Protein AF-A0A183F9M0-F1 (afdb_monomer_lite)

Radius of gyration: 27.53 Å; chains: 1; bounding box: 38×34×80 Å

Secondary structure (DSSP, 8-state):
------TTSTHHHHHHHHHH-S-EEEEEEEEE-TTSSS-EEEEEEEETTTEEEEEEEESSHHHHHHHHHHHHHHHHTT--TT---TTHHHHHSS-HHHH-SPP--HHHHT--SS-----S-----

Foldseek 3Di:
DDDDDDPDQPPLVVVLCVVVVFDKDKDWPDWDPPVDPAIKTKIFIDTVNPDGQFIAIDSDPSRRRSVRSVRSVCVVVVNDPPDDDPCVCVVVVPPVVVVVDDDDDPVVVPDPPDPDPPDDDDDDD

Organism: Heligmosomoides polygyrus (NCBI:txid6339)

pLDDT: mean 77.75, std 19.78, range [29.03, 98.12]

Structure (mmCIF, N/CA/C/O backbone):
data_AF-A0A183F9M0-F1
#
_entry.id   AF-A0A183F9M0-F1
#
loop_
_atom_site.group_PDB
_atom_site.id
_atom_site.type_symbol
_atom_site.label_atom_id
_atom_site.label_alt_id
_atom_site.label_comp_id
_atom_site.label_asym_id
_atom_site.label_entity_id
_atom_site.label_seq_id
_atom_site.pdbx_PDB_ins_code
_atom_site.Cartn_x
_atom_site.Cartn_y
_atom_site.Cartn_z
_atom_site.occupancy
_atom_site.B_iso_or_equiv
_atom_site.auth_seq_id
_atom_site.auth_comp_id
_atom_site.auth_asym_id
_atom_site.auth_atom_id
_atom_site.pdbx_PDB_model_num
ATOM 1 N N . MET A 1 1 ? 19.772 -12.315 -16.368 1.00 30.98 1 MET A N 1
ATOM 2 C CA . MET A 1 1 ? 20.325 -12.233 -15.004 1.00 30.98 1 MET A CA 1
ATOM 3 C C . MET A 1 1 ? 19.198 -12.632 -14.076 1.00 30.98 1 MET A C 1
ATOM 5 O O . MET A 1 1 ? 18.247 -11.879 -13.931 1.00 30.98 1 MET A O 1
ATOM 9 N N . VAL A 1 2 ? 19.213 -13.889 -13.639 1.00 29.03 2 VAL A N 1
ATOM 10 C CA . VAL A 1 2 ? 18.204 -14.444 -12.734 1.00 29.03 2 VAL A CA 1
ATOM 11 C C . VAL A 1 2 ? 18.587 -13.95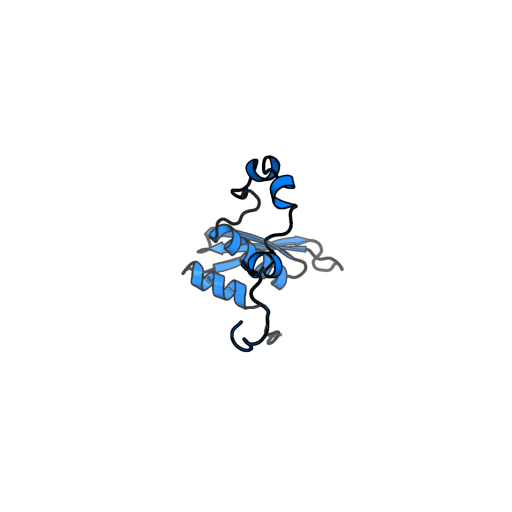2 -11.345 1.00 29.03 2 VAL A C 1
ATOM 13 O O . VAL A 1 2 ? 19.679 -14.269 -10.880 1.00 29.03 2 VAL A O 1
ATOM 16 N N . VAL A 1 3 ? 17.756 -13.108 -10.738 1.00 35.62 3 VAL A N 1
ATOM 17 C CA . VAL A 1 3 ? 17.932 -12.722 -9.337 1.00 35.62 3 VAL A CA 1
ATOM 18 C C . VAL A 1 3 ? 17.227 -13.794 -8.520 1.00 35.62 3 VAL A C 1
ATOM 20 O O . VAL A 1 3 ? 16.009 -13.772 -8.373 1.00 35.62 3 VAL A O 1
ATOM 23 N N . SER A 1 4 ? 18.003 -14.779 -8.080 1.00 35.81 4 SER A N 1
ATOM 24 C CA . SER A 1 4 ? 17.589 -15.722 -7.048 1.00 35.81 4 SER A CA 1
ATOM 25 C C . SER A 1 4 ? 18.244 -15.319 -5.730 1.00 35.81 4 SER A C 1
ATOM 27 O O . SER A 1 4 ? 19.449 -15.073 -5.689 1.00 35.81 4 SER A O 1
ATOM 29 N N . ASP A 1 5 ? 17.412 -15.328 -4.692 1.00 46.78 5 ASP A N 1
ATOM 30 C CA . ASP A 1 5 ? 17.710 -15.382 -3.259 1.00 46.78 5 ASP A CA 1
ATOM 31 C C . ASP A 1 5 ? 18.019 -14.080 -2.503 1.00 46.78 5 ASP A C 1
ATOM 33 O O . ASP A 1 5 ? 19.145 -13.801 -2.100 1.00 46.78 5 ASP A O 1
ATOM 37 N N . SER A 1 6 ? 16.923 -13.397 -2.143 1.00 37.31 6 SER A N 1
ATOM 38 C CA . SER A 1 6 ? 16.751 -12.737 -0.838 1.00 37.31 6 SER A CA 1
ATOM 39 C C . SER A 1 6 ? 15.459 -13.255 -0.191 1.00 37.31 6 SER A C 1
ATOM 41 O O . SER A 1 6 ? 14.365 -12.726 -0.384 1.00 37.31 6 SER A O 1
ATOM 43 N N . LEU A 1 7 ? 15.574 -14.356 0.545 1.00 39.09 7 LEU A N 1
ATOM 44 C CA . LEU A 1 7 ? 14.502 -14.995 1.309 1.00 39.09 7 LEU A CA 1
ATOM 45 C C . LEU A 1 7 ? 14.046 -14.105 2.488 1.00 39.09 7 LEU A C 1
ATOM 47 O O . LEU A 1 7 ? 14.523 -14.308 3.597 1.00 39.09 7 LEU A O 1
ATOM 51 N N . HIS A 1 8 ? 13.135 -13.141 2.278 1.00 39.44 8 HIS A N 1
ATOM 52 C CA . HIS A 1 8 ? 12.168 -12.711 3.318 1.00 39.44 8 HIS A CA 1
ATOM 53 C C . HIS A 1 8 ? 10.950 -11.872 2.832 1.00 39.44 8 HIS A C 1
ATOM 55 O O . HIS A 1 8 ? 10.110 -11.519 3.658 1.00 39.44 8 HIS A O 1
ATOM 61 N N . GLU A 1 9 ? 10.754 -11.574 1.542 1.00 46.59 9 GLU A N 1
ATOM 62 C CA . GLU A 1 9 ? 9.638 -10.692 1.105 1.00 46.59 9 GLU A CA 1
ATOM 63 C C . GLU A 1 9 ? 8.534 -11.358 0.256 1.00 46.59 9 GLU A C 1
ATOM 65 O O . GLU A 1 9 ? 7.528 -10.740 -0.071 1.00 46.59 9 GLU A O 1
ATOM 70 N N . SER A 1 10 ? 8.603 -12.666 -0.007 1.00 50.66 10 SER A N 1
ATOM 71 C CA . SER A 1 10 ? 7.644 -13.366 -0.887 1.00 50.66 10 SER A CA 1
ATOM 72 C C . SER A 1 10 ? 6.272 -13.699 -0.272 1.00 50.66 10 SER A C 1
ATOM 74 O O . SER A 1 10 ? 5.344 -14.083 -0.987 1.00 50.66 10 SER A O 1
ATOM 76 N N . GLY A 1 11 ? 6.094 -13.543 1.043 1.00 61.50 11 GLY A N 1
ATOM 77 C CA . GLY A 1 11 ? 4.919 -14.086 1.735 1.00 61.50 11 GLY A CA 1
ATOM 78 C C . GLY A 1 11 ? 3.597 -13.371 1.433 1.00 61.50 11 GLY A C 1
ATOM 79 O O . GLY A 1 11 ? 2.537 -13.992 1.483 1.00 61.50 11 GLY A O 1
ATOM 80 N N . VAL A 1 12 ? 3.622 -12.068 1.138 1.00 66.31 12 VAL A N 1
ATOM 81 C CA . VAL A 1 12 ? 2.386 -11.276 0.975 1.00 66.31 12 VAL A CA 1
ATOM 82 C C . VAL A 1 12 ? 1.691 -11.616 -0.339 1.00 66.31 12 VAL A C 1
ATOM 84 O O . VAL A 1 12 ? 0.478 -11.817 -0.359 1.00 66.31 12 VAL A O 1
ATOM 87 N N . ARG A 1 13 ? 2.461 -11.743 -1.423 1.00 66.12 13 ARG A N 1
ATOM 88 C CA . ARG A 1 13 ? 1.954 -12.078 -2.761 1.00 66.12 13 ARG A CA 1
ATOM 89 C C . ARG A 1 13 ? 1.409 -13.502 -2.815 1.00 66.12 13 ARG A C 1
ATOM 91 O O . ARG A 1 13 ? 0.331 -13.725 -3.359 1.00 66.12 13 ARG A O 1
ATOM 98 N N . GLU A 1 14 ? 2.110 -14.445 -2.192 1.00 71.62 14 GLU A N 1
ATOM 99 C CA . GLU A 1 14 ? 1.654 -15.833 -2.086 1.00 71.62 14 GLU A CA 1
ATOM 100 C C . GLU A 1 14 ? 0.350 -15.938 -1.282 1.00 71.62 14 GLU A C 1
ATOM 102 O O . GLU A 1 14 ? -0.612 -16.568 -1.723 1.00 71.62 14 GLU A O 1
ATOM 107 N N . ARG A 1 15 ? 0.259 -15.231 -0.147 1.00 69.50 15 ARG A N 1
ATOM 108 C CA . ARG A 1 15 ? -0.985 -15.136 0.631 1.00 69.50 15 ARG A CA 1
ATOM 109 C C . ARG A 1 15 ? -2.111 -14.482 -0.164 1.00 69.50 15 ARG A C 1
ATOM 111 O O . ARG A 1 15 ? -3.250 -14.922 -0.038 1.00 69.50 15 ARG A O 1
ATOM 118 N N . LEU A 1 16 ? -1.817 -13.479 -0.991 1.00 71.19 16 LEU A N 1
ATOM 119 C CA . LEU A 1 16 ? -2.812 -12.842 -1.856 1.00 71.19 16 LEU A CA 1
ATOM 120 C C . LEU A 1 16 ? -3.474 -13.871 -2.779 1.00 71.19 16 LEU A C 1
ATOM 122 O O . LEU A 1 16 ? -4.698 -13.987 -2.783 1.00 71.19 16 LEU A O 1
ATOM 126 N N . ASN A 1 17 ? -2.665 -14.670 -3.479 1.00 72.19 17 ASN A N 1
ATOM 127 C CA . ASN A 1 17 ? -3.152 -15.711 -4.386 1.00 72.19 17 ASN A CA 1
ATOM 128 C C . ASN A 1 17 ? -4.035 -16.733 -3.664 1.00 72.19 17 ASN A C 1
ATOM 130 O O . ASN A 1 17 ? -5.117 -17.070 -4.143 1.00 72.19 17 ASN A O 1
ATOM 134 N N . LEU A 1 18 ? -3.609 -17.178 -2.478 1.00 75.88 18 LEU A N 1
ATOM 135 C CA . LEU A 1 18 ? -4.391 -18.103 -1.655 1.00 75.88 18 LEU A CA 1
ATOM 136 C C . LEU A 1 18 ? -5.724 -17.502 -1.199 1.00 75.88 18 LEU A C 1
ATOM 138 O O . LEU A 1 18 ? -6.704 -18.229 -1.061 1.00 75.88 18 LEU A O 1
ATOM 142 N N . THR A 1 19 ? -5.775 -16.190 -0.965 1.00 76.75 19 THR A N 1
ATOM 143 C CA . THR A 1 19 ? -6.980 -15.547 -0.429 1.00 76.75 19 THR A CA 1
ATOM 144 C C . THR A 1 19 ? -8.023 -15.264 -1.511 1.00 76.75 19 THR A C 1
ATOM 146 O O . THR A 1 19 ? -9.215 -15.411 -1.257 1.00 76.75 19 THR A O 1
ATOM 149 N N . PHE A 1 20 ? -7.602 -14.878 -2.720 1.00 74.31 20 PHE A N 1
ATOM 150 C CA . PHE A 1 20 ? -8.538 -14.568 -3.806 1.00 74.31 20 PHE A CA 1
ATOM 151 C C . PHE A 1 20 ? -8.971 -15.790 -4.636 1.00 74.31 20 PHE A C 1
ATOM 153 O O . PHE A 1 20 ? -9.971 -15.685 -5.345 1.00 74.31 20 PHE A O 1
ATOM 160 N N . LEU A 1 21 ? -8.268 -16.933 -4.541 1.00 78.75 21 LEU A N 1
ATOM 161 C CA . LEU A 1 21 ? -8.513 -18.151 -5.343 1.00 78.75 21 LEU A CA 1
ATOM 162 C C . LEU A 1 21 ? -8.548 -17.894 -6.867 1.00 78.75 21 LEU A C 1
ATOM 164 O O . LEU A 1 21 ? -9.180 -18.634 -7.618 1.00 78.75 21 LEU A O 1
ATOM 168 N N . SER A 1 22 ? -7.879 -16.838 -7.323 1.00 79.38 22 SER A N 1
ATOM 169 C CA . SER A 1 22 ? -7.909 -16.337 -8.699 1.00 79.38 22 SER A CA 1
ATOM 170 C C . SER A 1 22 ? -6.505 -15.967 -9.171 1.00 79.38 22 SER A C 1
ATOM 172 O O . SER A 1 22 ? -5.584 -15.838 -8.361 1.00 79.38 22 SER A O 1
ATOM 174 N N . GLU A 1 23 ? -6.333 -15.753 -10.477 1.00 85.06 23 GLU A N 1
ATOM 175 C CA . GLU A 1 23 ? -5.063 -15.261 -11.013 1.00 85.06 23 GLU A CA 1
ATOM 176 C C . GLU A 1 23 ? -4.882 -13.789 -10.618 1.00 85.06 23 GLU A C 1
ATOM 178 O O . GLU A 1 23 ? -5.758 -12.947 -10.846 1.00 85.06 23 GLU A O 1
ATOM 183 N N . ILE A 1 24 ? -3.742 -13.486 -9.999 1.00 90.06 24 ILE A N 1
ATOM 184 C CA . ILE A 1 24 ? -3.370 -12.134 -9.598 1.00 90.06 24 ILE A CA 1
ATOM 185 C C . ILE A 1 24 ? -2.155 -11.705 -10.405 1.00 90.06 24 ILE A C 1
ATOM 187 O O . ILE A 1 24 ? -1.108 -12.353 -10.377 1.00 90.06 24 ILE A O 1
ATOM 191 N N . GLU A 1 25 ? -2.284 -10.567 -11.078 1.00 91.88 25 GLU A N 1
ATOM 192 C CA . GLU A 1 25 ? -1.253 -10.029 -11.953 1.00 91.88 25 GLU A CA 1
ATOM 193 C C . GLU A 1 25 ? -0.844 -8.616 -11.500 1.00 91.88 25 GLU A C 1
ATOM 195 O O . GLU A 1 25 ? -1.657 -7.685 -11.552 1.00 91.88 25 GLU A O 1
ATOM 200 N N . PRO A 1 26 ? 0.407 -8.408 -11.052 1.00 93.44 26 PRO A N 1
ATOM 201 C CA . PRO A 1 26 ? 0.928 -7.071 -10.815 1.00 93.44 26 PRO A CA 1
ATOM 202 C C . PRO A 1 26 ? 1.240 -6.368 -12.141 1.00 93.44 26 PRO A C 1
ATOM 204 O O . PRO A 1 26 ? 1.900 -6.930 -13.014 1.00 93.44 26 PRO A O 1
ATOM 207 N N . ARG A 1 27 ? 0.825 -5.106 -12.276 1.00 95.81 27 ARG A N 1
ATOM 208 C CA . ARG A 1 27 ? 1.082 -4.267 -13.454 1.00 95.81 27 ARG A CA 1
ATOM 209 C C . ARG A 1 27 ? 1.657 -2.917 -13.053 1.00 95.81 27 ARG A C 1
ATOM 211 O O . ARG A 1 27 ? 1.124 -2.240 -12.174 1.00 95.81 27 ARG A O 1
ATOM 218 N N . LEU A 1 28 ? 2.718 -2.494 -13.738 1.00 96.88 28 LEU A N 1
ATOM 219 C CA . LEU A 1 28 ? 3.239 -1.135 -13.621 1.00 96.88 28 LEU A CA 1
ATOM 220 C C . LEU A 1 28 ? 2.237 -0.157 -14.246 1.00 96.88 28 LEU A C 1
ATOM 222 O O . LEU A 1 28 ? 1.923 -0.254 -15.429 1.00 96.88 28 LEU A O 1
ATOM 226 N N . LEU A 1 29 ? 1.739 0.786 -13.450 1.00 97.25 29 LEU A N 1
ATOM 22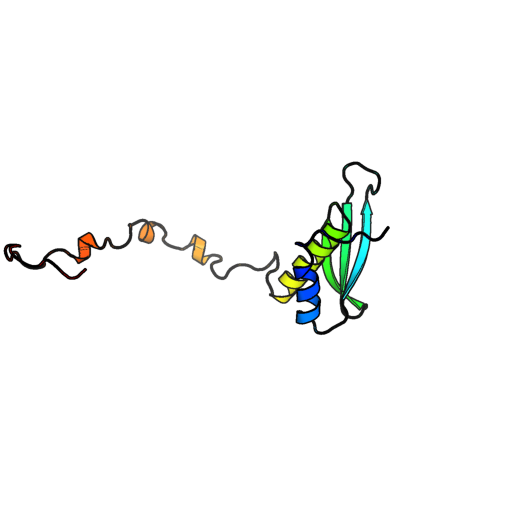7 C CA . LEU A 1 29 ? 0.789 1.808 -13.888 1.00 97.25 29 LEU A CA 1
ATOM 228 C C . LEU A 1 29 ? 1.499 3.098 -14.290 1.00 97.25 29 LEU A C 1
ATOM 230 O O . LEU A 1 29 ? 1.128 3.730 -15.277 1.00 97.25 29 LEU A O 1
ATOM 234 N N . ARG A 1 30 ? 2.485 3.524 -13.490 1.00 96.56 30 ARG A N 1
ATOM 235 C CA . ARG A 1 30 ? 3.273 4.744 -13.718 1.00 96.56 30 ARG A CA 1
ATOM 236 C C . ARG A 1 30 ? 4.694 4.567 -13.200 1.00 96.56 30 ARG A C 1
ATOM 238 O O . ARG A 1 30 ? 4.917 3.840 -12.238 1.00 96.56 30 ARG A O 1
ATOM 245 N N . SER A 1 31 ? 5.629 5.297 -13.790 1.00 97.12 31 SER A N 1
ATOM 246 C CA . SER A 1 31 ? 6.997 5.430 -13.292 1.00 97.12 31 SER A CA 1
ATOM 247 C C . SER A 1 31 ? 7.456 6.874 -13.431 1.00 97.12 31 SER A C 1
ATOM 249 O O . SER A 1 31 ? 7.175 7.508 -14.449 1.00 97.12 31 SER A O 1
ATOM 251 N N . SER A 1 32 ? 8.191 7.374 -12.446 1.00 97.25 32 SER A N 1
ATOM 252 C CA . SER A 1 32 ? 8.830 8.686 -12.479 1.00 97.25 32 SER A CA 1
ATOM 253 C C . SER A 1 32 ? 10.297 8.560 -12.089 1.00 97.25 32 SER A C 1
ATOM 255 O O . SER A 1 32 ? 10.629 7.855 -11.138 1.00 97.25 32 SER A O 1
ATOM 257 N N . GLY A 1 33 ? 11.171 9.224 -12.849 1.00 94.94 33 GLY A N 1
ATOM 258 C CA . GLY A 1 33 ? 12.614 9.252 -12.603 1.00 94.94 33 GLY A CA 1
ATOM 259 C C . GLY A 1 33 ? 13.280 7.876 -12.444 1.00 94.94 33 GLY A C 1
ATOM 260 O O . GLY A 1 33 ? 14.055 7.727 -11.503 1.00 94.94 33 GLY A O 1
ATOM 261 N N . PRO A 1 34 ? 13.053 6.885 -13.332 1.00 92.94 34 PRO A N 1
ATOM 262 C CA . PRO A 1 34 ? 13.599 5.529 -13.171 1.00 92.94 34 PRO A CA 1
ATOM 263 C C . PRO A 1 34 ? 15.138 5.464 -13.139 1.00 92.94 34 PRO A C 1
ATOM 265 O O . PRO A 1 34 ? 15.696 4.495 -12.642 1.00 92.94 34 PRO A O 1
ATOM 268 N N . VAL A 1 35 ? 15.820 6.496 -13.653 1.00 94.19 35 VAL A N 1
ATOM 269 C CA . VAL A 1 35 ? 17.294 6.632 -13.664 1.00 94.19 35 VAL A CA 1
ATOM 270 C C . VAL A 1 35 ? 17.779 7.692 -12.659 1.00 94.19 35 VAL A C 1
ATOM 272 O O . VAL A 1 35 ? 18.947 8.063 -12.625 1.00 94.19 35 VAL A O 1
ATOM 275 N N . SER A 1 36 ? 16.872 8.242 -11.855 1.00 95.62 36 SER A N 1
ATOM 276 C CA . SER A 1 36 ? 17.208 9.227 -10.827 1.00 95.62 36 SER A CA 1
ATOM 277 C C . SER A 1 36 ? 17.639 8.537 -9.532 1.00 95.62 36 SER A C 1
ATOM 279 O O . SER A 1 36 ? 17.412 7.343 -9.354 1.00 95.62 36 SER A O 1
ATOM 281 N N . ALA A 1 37 ? 18.208 9.298 -8.596 1.00 95.44 37 ALA A N 1
ATOM 282 C CA . ALA A 1 37 ? 18.518 8.787 -7.260 1.00 95.44 37 ALA A CA 1
ATOM 283 C C . ALA A 1 37 ? 17.263 8.472 -6.418 1.00 95.44 37 ALA A C 1
ATOM 285 O O . ALA A 1 37 ? 17.373 7.807 -5.394 1.00 95.44 37 ALA A O 1
ATOM 286 N N . GLN A 1 38 ? 16.087 8.966 -6.825 1.00 94.88 38 GLN A N 1
ATOM 287 C CA . GLN A 1 38 ? 14.818 8.800 -6.109 1.00 94.88 38 GLN A CA 1
ATOM 288 C C . GLN A 1 38 ? 13.701 8.409 -7.091 1.00 94.88 38 GLN A C 1
ATOM 290 O O . GLN A 1 38 ? 12.814 9.218 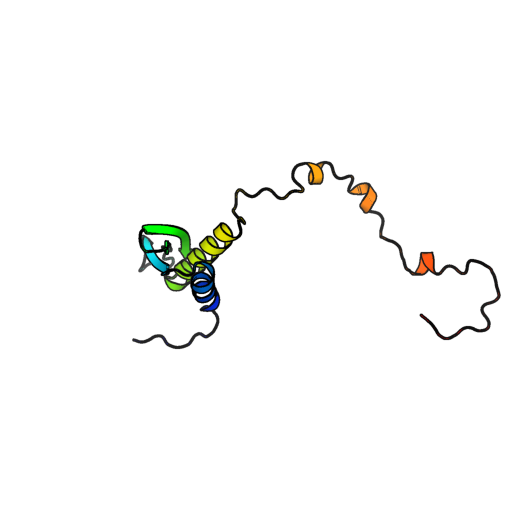-7.386 1.00 94.88 38 GLN A O 1
ATOM 295 N N . PRO A 1 39 ? 13.762 7.192 -7.658 1.00 96.25 39 PRO A N 1
ATOM 296 C CA . PRO A 1 39 ? 12.725 6.697 -8.548 1.00 96.25 39 PRO A CA 1
ATOM 297 C C . PRO A 1 39 ? 11.421 6.442 -7.786 1.00 96.25 39 PRO A C 1
ATOM 299 O O . PRO A 1 39 ? 11.415 6.106 -6.604 1.00 96.25 39 PRO A O 1
ATOM 302 N N . VAL A 1 40 ? 10.299 6.574 -8.491 1.00 97.38 40 VAL A N 1
ATOM 303 C CA . VAL A 1 40 ? 8.972 6.239 -7.965 1.00 97.38 40 VAL A CA 1
ATOM 304 C C . VAL A 1 40 ? 8.242 5.374 -8.979 1.00 97.38 40 VAL A C 1
ATOM 306 O O . VAL A 1 40 ? 7.998 5.799 -10.110 1.00 97.38 40 VAL A O 1
ATOM 309 N N . TYR A 1 41 ? 7.844 4.178 -8.562 1.00 98.00 41 TYR A N 1
ATOM 310 C CA . TYR A 1 41 ? 7.048 3.243 -9.348 1.00 98.00 41 TYR A CA 1
ATOM 311 C C . TYR A 1 41 ? 5.675 3.094 -8.719 1.00 98.00 41 TYR A C 1
ATOM 313 O O . TYR A 1 41 ? 5.566 2.907 -7.516 1.00 98.00 41 TYR A O 1
ATOM 321 N N . VAL A 1 42 ? 4.622 3.156 -9.526 1.00 98.06 42 VAL A N 1
ATOM 322 C CA . VAL A 1 42 ? 3.244 2.932 -9.085 1.00 98.06 42 VAL A CA 1
ATOM 323 C C . VAL A 1 42 ? 2.761 1.635 -9.703 1.00 98.06 42 VAL A C 1
ATOM 325 O O . VAL A 1 42 ? 2.659 1.539 -10.926 1.00 98.06 42 VAL A O 1
ATOM 328 N N . VAL A 1 43 ? 2.437 0.656 -8.868 1.00 98.12 43 VAL A N 1
ATOM 329 C CA . VAL A 1 43 ? 1.999 -0.678 -9.282 1.00 98.12 43 VAL A CA 1
ATOM 330 C C . VAL A 1 43 ? 0.558 -0.906 -8.844 1.00 98.12 43 VAL A C 1
ATOM 332 O O . VAL A 1 43 ? 0.157 -0.525 -7.746 1.00 98.12 43 VAL A O 1
ATOM 335 N N . GLY A 1 44 ? -0.221 -1.519 -9.730 1.00 97.12 44 GLY A N 1
ATOM 336 C CA . GLY A 1 44 ? -1.564 -2.010 -9.458 1.00 97.12 44 GLY A CA 1
ATOM 337 C C . GLY A 1 44 ? -1.598 -3.532 -9.481 1.00 97.12 44 GLY A C 1
ATOM 338 O O . GLY A 1 44 ? -0.937 -4.156 -10.308 1.00 97.12 44 GLY A O 1
ATOM 339 N N . ILE A 1 45 ? -2.383 -4.124 -8.593 1.00 95.31 45 ILE A N 1
ATOM 340 C CA . ILE A 1 45 ? -2.675 -5.551 -8.562 1.00 95.31 45 ILE A CA 1
ATOM 341 C C . ILE A 1 45 ? -4.023 -5.778 -9.237 1.00 95.31 45 ILE A C 1
ATOM 343 O O . ILE A 1 45 ? -5.042 -5.267 -8.766 1.00 95.31 45 ILE A O 1
ATOM 347 N N . TYR A 1 46 ? -4.025 -6.545 -10.326 1.00 94.38 46 TYR A N 1
ATOM 348 C CA . TYR A 1 46 ? -5.239 -6.916 -11.042 1.00 94.38 46 TYR A CA 1
ATOM 349 C C . TYR A 1 46 ? -5.660 -8.341 -10.705 1.00 94.38 46 TYR A C 1
ATOM 351 O O . TYR A 1 46 ? -4.861 -9.270 -10.815 1.00 94.38 46 TYR A O 1
ATOM 359 N N . LYS A 1 47 ? -6.931 -8.509 -10.351 1.00 92.00 47 LYS A N 1
ATOM 360 C CA . LYS A 1 47 ? -7.609 -9.797 -10.257 1.00 92.00 47 LYS A CA 1
ATOM 361 C C . LYS A 1 47 ? -8.255 -10.122 -11.599 1.00 92.00 47 LYS A C 1
ATOM 363 O O . LYS A 1 47 ? -8.914 -9.260 -12.187 1.00 92.00 47 LYS A O 1
ATOM 368 N N . ASP A 1 48 ? -8.024 -11.339 -12.093 1.00 90.00 48 ASP A N 1
ATOM 369 C CA . ASP A 1 48 ? -8.581 -11.843 -13.359 1.00 90.00 48 ASP A CA 1
ATOM 370 C C . ASP A 1 48 ? -8.374 -10.867 -14.534 1.00 90.00 48 ASP A C 1
ATOM 372 O O . ASP A 1 48 ? -9.184 -10.762 -15.451 1.00 90.00 48 ASP A O 1
ATOM 376 N N . LYS A 1 49 ? -7.263 -10.114 -14.496 1.00 89.75 49 LYS A N 1
ATOM 377 C CA . LYS A 1 49 ? -6.823 -9.124 -15.500 1.00 89.75 49 LYS A CA 1
ATOM 378 C C . LYS A 1 49 ? -7.707 -7.884 -15.659 1.00 89.75 49 LYS A C 1
ATOM 380 O O . LYS A 1 49 ? -7.266 -6.950 -16.336 1.00 89.75 49 LYS A O 1
ATOM 385 N N . THR A 1 50 ? -8.890 -7.849 -15.050 1.00 90.56 50 THR A N 1
ATOM 386 C CA . THR A 1 50 ? -9.896 -6.795 -15.244 1.00 90.56 50 THR A CA 1
ATOM 387 C C . THR A 1 50 ? -10.069 -5.891 -14.033 1.00 90.56 50 THR A C 1
ATOM 389 O O . THR A 1 50 ? -10.239 -4.686 -14.197 1.00 90.56 50 THR A O 1
ATOM 392 N N . GLU A 1 51 ? -10.028 -6.442 -12.820 1.00 94.12 51 GLU A N 1
ATOM 393 C CA . GLU A 1 51 ? -10.382 -5.709 -11.602 1.00 94.12 51 GLU A CA 1
ATOM 394 C C . GLU A 1 51 ? -9.128 -5.246 -10.857 1.00 94.12 51 GLU A C 1
ATOM 396 O O . GLU A 1 51 ? -8.301 -6.064 -10.464 1.00 94.12 51 GLU A O 1
ATOM 401 N N . LEU A 1 52 ? -8.985 -3.937 -10.632 1.00 94.44 52 LEU A N 1
ATOM 402 C CA . LEU A 1 52 ? -7.903 -3.387 -9.815 1.00 94.44 52 LEU A CA 1
ATOM 403 C C . LEU A 1 52 ? -8.242 -3.552 -8.326 1.00 94.44 52 LEU A C 1
ATOM 405 O O . LEU A 1 52 ? -9.012 -2.769 -7.770 1.00 94.44 52 LEU A O 1
ATOM 409 N N . VAL A 1 53 ? -7.639 -4.547 -7.676 1.00 94.00 53 VAL A N 1
ATOM 410 C CA . VAL A 1 53 ? -7.911 -4.874 -6.265 1.00 94.00 53 VAL A CA 1
ATOM 411 C C . VAL A 1 53 ? -7.011 -4.130 -5.288 1.00 94.00 53 VAL A C 1
ATOM 413 O O . VAL A 1 53 ? -7.406 -3.920 -4.145 1.00 94.00 53 VAL A O 1
ATOM 416 N N . GLY A 1 54 ? -5.837 -3.679 -5.728 1.00 94.12 54 GLY A N 1
ATOM 417 C CA . GLY A 1 54 ? -4.996 -2.816 -4.911 1.00 94.12 54 GLY A CA 1
ATOM 418 C C . GLY A 1 54 ? -3.966 -2.038 -5.706 1.00 94.12 54 GLY A C 1
ATOM 419 O O . GLY A 1 54 ? -3.649 -2.381 -6.844 1.00 94.12 54 GLY A O 1
ATOM 420 N N . GLN A 1 55 ? -3.471 -0.953 -5.125 1.00 96.50 55 GLN A N 1
ATOM 421 C CA . GLN A 1 55 ? -2.521 -0.058 -5.777 1.00 96.50 55 GLN A CA 1
ATOM 422 C C . GLN A 1 55 ? -1.622 0.621 -4.751 1.00 96.50 55 GLN A C 1
ATOM 424 O O . GLN A 1 55 ? -2.095 1.140 -3.744 1.00 96.50 55 GLN A O 1
ATOM 429 N N . SER A 1 56 ? -0.324 0.684 -5.039 1.00 96.94 56 SER A N 1
ATOM 430 C CA . SER A 1 56 ? 0.608 1.453 -4.219 1.00 96.94 56 SER A CA 1
ATOM 431 C C . SER A 1 56 ? 1.817 1.941 -5.009 1.00 96.94 56 SER A C 1
ATOM 433 O O . SER A 1 56 ? 2.003 1.585 -6.176 1.00 96.94 56 SER A O 1
ATOM 435 N N . ALA A 1 57 ? 2.612 2.799 -4.376 1.00 97.25 57 ALA A N 1
ATOM 436 C CA . ALA A 1 57 ? 3.865 3.306 -4.913 1.00 97.25 57 ALA A CA 1
ATOM 437 C C . ALA A 1 57 ? 5.056 2.753 -4.123 1.00 97.25 57 ALA A C 1
ATOM 439 O O . ALA A 1 57 ? 4.926 2.506 -2.930 1.00 97.25 57 ALA A O 1
ATOM 440 N N . GLY A 1 58 ? 6.208 2.604 -4.772 1.00 96.38 58 GLY A N 1
ATOM 441 C CA . GLY A 1 58 ? 7.452 2.158 -4.148 1.00 96.38 58 GLY A CA 1
ATOM 442 C C . GLY A 1 58 ? 8.686 2.697 -4.865 1.00 96.38 58 GLY A C 1
ATOM 443 O O . GLY A 1 58 ? 8.614 3.132 -6.017 1.00 96.38 58 GLY A O 1
ATOM 444 N N . GLU A 1 59 ? 9.819 2.680 -4.167 1.00 94.94 59 GLU A N 1
ATOM 445 C CA . GLU A 1 59 ? 11.119 3.124 -4.690 1.00 94.94 59 GLU A CA 1
ATOM 446 C C . GLU A 1 59 ? 11.724 2.125 -5.686 1.00 94.94 59 GLU A C 1
ATOM 448 O O . GLU A 1 59 ? 12.384 2.511 -6.643 1.00 94.94 59 GLU A O 1
ATOM 453 N N . THR A 1 60 ? 11.436 0.834 -5.531 1.00 94.56 60 THR A N 1
ATOM 454 C CA . THR A 1 60 ? 11.758 -0.205 -6.514 1.00 94.56 60 THR A CA 1
ATOM 455 C C . THR A 1 60 ? 10.478 -0.873 -7.003 1.00 94.56 60 THR A C 1
ATOM 457 O O . THR A 1 60 ? 9.420 -0.766 -6.378 1.00 94.56 60 THR A O 1
ATOM 460 N N . LEU A 1 61 ? 10.558 -1.575 -8.138 1.00 93.44 61 LEU A N 1
ATOM 461 C CA . LEU A 1 61 ? 9.420 -2.335 -8.661 1.00 93.44 61 LEU A CA 1
ATOM 462 C C . LEU A 1 61 ? 8.950 -3.411 -7.675 1.00 93.44 61 LEU A C 1
ATOM 464 O O . LEU A 1 61 ? 7.750 -3.578 -7.499 1.00 93.44 61 LEU A O 1
ATOM 468 N N . GLU A 1 62 ? 9.877 -4.108 -7.020 1.00 92.81 62 GLU A N 1
ATOM 469 C CA . GLU A 1 62 ? 9.572 -5.164 -6.047 1.00 92.81 62 GLU A CA 1
ATOM 470 C C . GLU A 1 62 ? 8.823 -4.596 -4.838 1.00 92.81 62 GLU A C 1
ATOM 472 O O . GLU A 1 62 ? 7.715 -5.041 -4.537 1.00 92.81 62 GLU A O 1
ATOM 477 N N . ILE A 1 63 ? 9.348 -3.514 -4.251 1.00 94.25 63 ILE A N 1
ATOM 478 C CA . ILE A 1 63 ? 8.714 -2.820 -3.125 1.00 94.25 63 ILE A CA 1
ATOM 479 C C . ILE A 1 63 ? 7.327 -2.302 -3.521 1.00 94.25 63 ILE A C 1
ATOM 481 O O . ILE A 1 63 ? 6.363 -2.470 -2.775 1.00 94.25 63 ILE A O 1
ATOM 485 N N . ALA A 1 64 ? 7.184 -1.710 -4.711 1.00 95.88 64 ALA A N 1
ATOM 486 C CA . ALA A 1 64 ? 5.892 -1.219 -5.184 1.00 95.88 64 ALA A CA 1
ATOM 487 C C . ALA A 1 64 ? 4.856 -2.350 -5.324 1.00 95.88 64 ALA A C 1
ATOM 489 O O . ALA A 1 64 ? 3.685 -2.153 -4.990 1.00 95.88 64 ALA A O 1
ATOM 490 N N . VAL A 1 65 ? 5.273 -3.535 -5.784 1.00 95.12 65 VAL A N 1
ATOM 491 C CA . VAL A 1 65 ? 4.400 -4.714 -5.876 1.00 95.12 65 VAL A CA 1
ATOM 492 C C . VAL A 1 65 ? 3.971 -5.189 -4.488 1.00 95.12 65 VAL A C 1
ATOM 494 O O . VAL A 1 65 ? 2.781 -5.423 -4.276 1.00 95.12 65 VAL A O 1
ATOM 497 N N . ASP A 1 66 ? 4.896 -5.298 -3.536 1.00 94.25 66 ASP A N 1
ATOM 498 C CA . ASP A 1 66 ? 4.582 -5.777 -2.184 1.00 94.25 66 ASP A CA 1
ATOM 499 C C . ASP A 1 66 ? 3.701 -4.793 -1.414 1.00 94.25 66 ASP A C 1
ATOM 501 O O . ASP A 1 66 ? 2.754 -5.192 -0.726 1.00 94.25 66 ASP A O 1
ATOM 505 N N . MET A 1 67 ? 3.938 -3.492 -1.590 1.00 95.00 67 MET A N 1
ATOM 506 C CA . MET A 1 67 ? 3.075 -2.448 -1.048 1.00 95.00 67 MET A CA 1
ATOM 507 C C . MET A 1 67 ? 1.674 -2.490 -1.669 1.00 95.00 67 MET A C 1
ATOM 509 O O . MET A 1 67 ? 0.685 -2.369 -0.945 1.00 95.00 67 MET A O 1
ATOM 513 N N . ALA A 1 68 ? 1.560 -2.716 -2.982 1.00 95.38 68 ALA A N 1
ATOM 514 C CA . ALA A 1 68 ? 0.267 -2.855 -3.650 1.00 95.38 68 ALA A CA 1
ATOM 515 C C . ALA A 1 68 ? -0.480 -4.132 -3.216 1.00 95.38 68 ALA A C 1
ATOM 517 O O . ALA A 1 68 ? -1.695 -4.097 -3.023 1.00 95.38 68 ALA A O 1
ATOM 518 N N . ALA A 1 69 ? 0.229 -5.242 -2.986 1.00 93.38 69 ALA A N 1
ATOM 519 C CA . ALA A 1 69 ? -0.350 -6.477 -2.456 1.00 93.38 69 ALA A CA 1
ATOM 520 C C . ALA A 1 69 ? -0.836 -6.30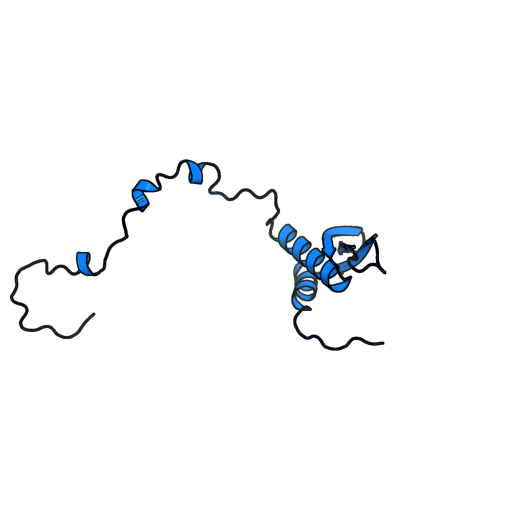9 -1.007 1.00 93.38 69 ALA A C 1
ATOM 522 O O . ALA A 1 69 ? -1.932 -6.749 -0.658 1.00 93.38 69 ALA A O 1
ATOM 523 N N . ARG A 1 70 ? -0.062 -5.621 -0.159 1.00 92.44 70 ARG A N 1
ATOM 524 C CA . ARG A 1 70 ? -0.488 -5.268 1.203 1.00 92.44 70 ARG A CA 1
ATOM 525 C C . ARG A 1 70 ? -1.758 -4.423 1.183 1.00 92.44 70 ARG A C 1
ATOM 527 O O . ARG A 1 70 ? -2.665 -4.672 1.972 1.00 92.44 70 ARG A O 1
ATOM 534 N N . GLU A 1 71 ? -1.824 -3.442 0.292 1.00 94.19 71 GLU A N 1
ATOM 535 C CA . GLU A 1 71 ? -2.990 -2.574 0.142 1.00 94.19 71 GLU A CA 1
ATOM 536 C C . GLU A 1 71 ? -4.234 -3.368 -0.298 1.00 94.19 71 GLU A C 1
ATOM 538 O O . GLU A 1 71 ? -5.293 -3.222 0.315 1.00 94.19 71 GLU A O 1
ATOM 543 N N . ALA A 1 72 ? -4.080 -4.316 -1.231 1.00 92.94 72 ALA A N 1
ATOM 544 C CA . ALA A 1 72 ? -5.144 -5.244 -1.619 1.00 92.94 72 ALA A CA 1
ATOM 545 C C . ALA A 1 72 ? -5.642 -6.117 -0.445 1.00 92.94 72 ALA A C 1
ATOM 547 O O . ALA A 1 72 ? -6.851 -6.278 -0.273 1.00 92.94 72 ALA A O 1
ATOM 548 N N . LEU A 1 73 ? -4.746 -6.652 0.403 1.00 91.81 73 LEU A N 1
ATOM 549 C CA . LEU A 1 73 ? -5.143 -7.402 1.612 1.00 91.81 73 LEU A CA 1
ATOM 550 C C . LEU A 1 73 ? -5.909 -6.535 2.606 1.00 91.81 73 LEU A C 1
ATOM 552 O O . LEU A 1 73 ? -6.905 -6.974 3.176 1.00 91.81 73 LEU A O 1
ATOM 556 N N . LEU A 1 74 ? -5.438 -5.309 2.829 1.00 91.19 74 LEU A N 1
ATOM 557 C CA . LEU A 1 74 ? -6.076 -4.374 3.749 1.00 91.19 74 LEU A CA 1
ATOM 558 C C . LEU A 1 74 ? -7.499 -4.038 3.292 1.00 91.19 74 LEU A C 1
ATOM 560 O O . LEU A 1 74 ? -8.422 -4.082 4.107 1.00 91.19 74 LEU A O 1
ATOM 564 N N . ARG A 1 75 ? -7.698 -3.809 1.987 1.00 90.56 75 ARG A N 1
ATOM 565 C CA . ARG A 1 75 ? -9.035 -3.662 1.394 1.00 90.56 75 ARG A CA 1
ATOM 566 C C . ARG A 1 75 ? -9.894 -4.901 1.600 1.00 90.56 75 ARG A C 1
ATOM 568 O O . ARG A 1 75 ? -11.038 -4.774 2.025 1.00 90.56 75 ARG A O 1
ATOM 575 N N . LEU A 1 76 ? -9.338 -6.088 1.365 1.00 89.31 76 LEU A N 1
ATOM 576 C CA . LEU A 1 76 ? -10.052 -7.350 1.554 1.00 89.31 76 LEU A CA 1
ATOM 577 C C . LEU A 1 76 ? -10.506 -7.560 3.010 1.00 89.31 76 LEU A C 1
ATOM 579 O O . LEU A 1 76 ? -11.604 -8.052 3.251 1.00 89.31 76 LEU A O 1
ATOM 583 N N . TRP A 1 77 ? -9.700 -7.147 3.991 1.00 89.69 77 TRP A N 1
ATOM 584 C CA . TRP A 1 77 ? -10.060 -7.186 5.416 1.00 89.69 77 TRP A CA 1
ATOM 585 C C . TRP A 1 77 ? -10.972 -6.034 5.865 1.00 89.69 77 TRP A C 1
ATOM 587 O O . TRP A 1 77 ? -11.315 -5.938 7.050 1.00 89.69 77 TRP A O 1
ATOM 597 N N . GLY A 1 78 ? -11.345 -5.131 4.955 1.00 89.38 78 GLY A N 1
ATOM 598 C CA . GLY A 1 78 ? -12.093 -3.920 5.278 1.00 89.38 78 GLY A CA 1
ATOM 599 C C . GLY A 1 78 ? -11.337 -3.005 6.244 1.00 89.38 78 GLY A C 1
ATOM 600 O O . GLY A 1 78 ? -11.955 -2.347 7.077 1.00 89.38 78 GLY A O 1
ATOM 601 N N . ILE A 1 79 ? -10.000 -3.023 6.223 1.00 88.69 79 ILE A N 1
ATOM 602 C CA . ILE A 1 79 ? -9.122 -2.121 6.980 1.00 88.69 79 ILE A CA 1
ATOM 603 C C . ILE A 1 79 ? -8.625 -1.058 6.004 1.00 88.69 79 ILE A C 1
ATOM 605 O 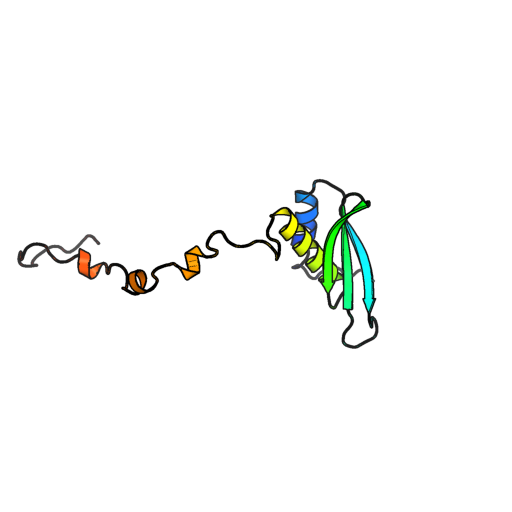O . ILE A 1 79 ? -7.500 -1.101 5.516 1.00 88.69 79 ILE A O 1
ATOM 609 N N . THR A 1 80 ? -9.498 -0.120 5.678 1.00 85.44 80 THR A N 1
ATOM 610 C CA . THR A 1 80 ? -9.203 0.983 4.765 1.00 85.44 80 THR A CA 1
ATOM 611 C C . THR A 1 80 ? -8.999 2.281 5.546 1.00 85.44 80 THR A C 1
ATOM 613 O O . THR A 1 80 ? -9.364 2.377 6.719 1.00 85.44 80 THR A O 1
ATOM 616 N N . ALA A 1 81 ? -8.370 3.283 4.927 1.00 80.12 81 ALA A N 1
ATOM 617 C CA . ALA A 1 81 ? -8.055 4.552 5.593 1.00 80.12 81 ALA A CA 1
ATOM 618 C C . ALA A 1 81 ? -9.309 5.320 6.063 1.00 80.12 81 ALA A C 1
ATOM 620 O O . ALA A 1 81 ? -9.236 6.118 6.992 1.00 80.12 81 ALA A O 1
ATOM 621 N N . ASP A 1 82 ? -10.459 5.058 5.446 1.00 82.00 82 ASP A N 1
ATOM 622 C CA . ASP A 1 82 ? -11.776 5.591 5.800 1.00 82.00 82 ASP A CA 1
ATOM 623 C C . ASP A 1 82 ? -12.463 4.834 6.950 1.00 82.00 82 ASP A C 1
ATOM 625 O O . ASP A 1 82 ? -13.494 5.282 7.459 1.00 82.00 82 ASP A O 1
ATOM 629 N N . ARG A 1 83 ? -11.901 3.709 7.413 1.00 81.06 83 ARG A N 1
ATOM 630 C CA . ARG A 1 83 ? -12.475 2.950 8.525 1.00 81.06 83 ARG A CA 1
ATOM 631 C C . ARG A 1 83 ? -12.287 3.702 9.843 1.00 81.06 83 ARG A C 1
ATOM 633 O O . ARG A 1 83 ? -11.199 3.747 10.411 1.00 81.06 83 ARG A O 1
ATOM 640 N N . VAL A 1 84 ? -13.387 4.199 10.397 1.00 80.88 84 VAL A N 1
ATOM 641 C CA . VAL A 1 84 ? -13.424 4.758 11.753 1.00 80.88 84 VAL A CA 1
ATOM 642 C C . VAL A 1 84 ? -13.577 3.620 12.767 1.00 80.88 84 VAL A C 1
ATOM 644 O O . VAL A 1 84 ? -14.475 2.783 12.651 1.00 80.88 84 VAL A O 1
ATOM 647 N N . PHE A 1 85 ? -12.704 3.563 13.775 1.00 75.44 85 PHE A N 1
ATOM 648 C CA . PHE A 1 85 ? -12.837 2.590 14.862 1.00 75.44 85 PHE A CA 1
ATOM 649 C C . PHE A 1 85 ? -14.128 2.819 15.660 1.00 75.44 85 PHE A C 1
ATOM 651 O O . PHE A 1 85 ? -14.558 3.953 15.861 1.00 75.44 85 PHE A O 1
ATOM 658 N N . PHE A 1 86 ? -14.700 1.738 16.200 1.00 73.69 86 PHE A N 1
ATOM 659 C CA . PHE A 1 86 ? -15.954 1.752 16.972 1.00 73.69 86 PHE A CA 1
ATOM 660 C C . PHE A 1 86 ? -15.951 2.688 18.189 1.00 73.69 86 PHE A C 1
ATOM 662 O O . PHE A 1 86 ? -17.013 3.006 18.725 1.00 73.69 86 PHE A O 1
ATOM 669 N N . PHE A 1 87 ? -14.771 3.119 18.634 1.00 78.75 87 PHE A N 1
ATOM 670 C CA . PHE A 1 87 ? -14.640 4.047 19.743 1.00 78.75 87 PHE A CA 1
ATOM 671 C C . PHE A 1 87 ? -15.037 5.476 19.359 1.00 78.75 87 PHE A C 1
ATOM 673 O O . PHE A 1 87 ? -15.577 6.151 20.221 1.00 78.75 87 PHE A O 1
ATOM 680 N N . GLY A 1 88 ? -14.891 5.900 18.093 1.00 76.94 88 GLY A N 1
ATOM 681 C CA . GLY A 1 88 ? -15.385 7.183 17.559 1.00 76.94 88 GLY A CA 1
ATOM 682 C C . GLY A 1 88 ? -15.437 8.331 18.583 1.00 76.94 88 GLY A C 1
ATOM 683 O O . GLY A 1 88 ? -14.457 8.603 19.269 1.00 76.94 88 GLY A O 1
ATOM 684 N N . LYS A 1 89 ? -16.622 8.938 18.745 1.00 77.19 89 LYS A N 1
ATOM 685 C CA . LYS A 1 89 ? -16.902 9.962 19.774 1.00 77.19 89 LYS A CA 1
ATOM 686 C C . LYS A 1 89 ? -16.913 9.425 21.210 1.00 77.19 89 LYS A C 1
ATOM 688 O O . LYS A 1 89 ? -16.637 10.160 22.147 1.00 77.19 89 LYS A O 1
ATOM 693 N N . LYS A 1 90 ? -17.180 8.128 21.397 1.00 80.31 90 LYS A N 1
ATOM 694 C CA . LYS A 1 90 ? -17.179 7.494 22.726 1.00 80.31 90 LYS A CA 1
ATOM 695 C C . LYS A 1 90 ? -15.791 7.492 23.371 1.00 80.31 90 LYS A C 1
ATOM 697 O O . LYS A 1 90 ? -15.715 7.418 24.589 1.00 80.31 90 LYS A O 1
ATOM 702 N N . ALA A 1 91 ? -14.713 7.545 22.583 1.00 79.50 91 ALA A 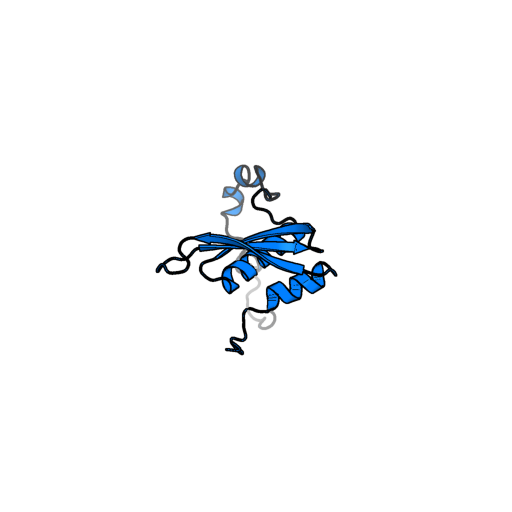N 1
ATOM 703 C CA . ALA A 1 91 ? -13.354 7.709 23.096 1.00 79.50 91 ALA A CA 1
ATOM 704 C C . ALA A 1 91 ? -13.134 9.108 23.685 1.00 79.50 91 ALA A C 1
ATOM 706 O O . ALA A 1 91 ? -12.507 9.229 24.730 1.00 79.50 91 ALA A O 1
ATOM 707 N N . GLU A 1 92 ? -13.663 10.142 23.028 1.00 79.06 92 GLU A N 1
ATOM 708 C CA . GLU A 1 92 ? -13.576 11.534 23.492 1.00 79.06 92 GLU A CA 1
ATOM 709 C C . GLU A 1 92 ? -14.449 11.764 24.731 1.00 79.06 92 GLU A C 1
ATOM 711 O O . GLU A 1 92 ? -14.059 12.478 25.649 1.00 79.06 92 GLU A O 1
ATOM 716 N N . GLU A 1 93 ? -15.615 11.117 24.779 1.00 84.69 93 GLU A N 1
ATOM 717 C CA . GLU A 1 93 ? -16.563 11.189 25.896 1.00 84.69 93 GLU A CA 1
ATOM 718 C C . GLU A 1 93 ? -16.205 10.247 27.062 1.00 84.69 93 GLU A C 1
ATOM 720 O O . GLU A 1 93 ? -16.860 10.275 28.107 1.00 84.69 93 GLU A O 1
ATOM 725 N N . ALA A 1 94 ? -15.189 9.390 26.910 1.00 84.12 94 ALA A N 1
ATOM 726 C CA . ALA A 1 94 ? -14.810 8.443 27.950 1.00 84.12 94 ALA A CA 1
ATOM 727 C C . ALA A 1 94 ? -14.263 9.192 29.182 1.00 84.12 94 ALA A C 1
ATOM 729 O O . ALA A 1 94 ? -13.332 9.989 29.050 1.00 84.12 94 ALA A O 1
ATOM 730 N N . PRO A 1 95 ? -14.764 8.917 30.403 1.00 85.06 95 PRO A N 1
ATOM 731 C CA . PRO A 1 95 ? -14.269 9.558 31.616 1.00 85.06 95 PRO A CA 1
ATOM 732 C C . PRO A 1 95 ? -12.926 8.937 32.028 1.00 85.06 95 PRO A C 1
ATOM 734 O O . PRO A 1 95 ? -12.854 8.129 32.955 1.00 85.06 95 PRO A O 1
ATOM 737 N N . LEU A 1 96 ? -11.849 9.301 31.326 1.00 82.88 96 LEU A N 1
ATOM 738 C CA . LEU A 1 96 ? -10.498 8.762 31.540 1.00 82.88 96 LEU A CA 1
ATOM 739 C C . LEU A 1 96 ? -10.007 8.976 32.979 1.00 82.88 96 LEU A C 1
ATOM 741 O O . LEU A 1 96 ? -9.324 8.117 33.535 1.00 82.88 96 LEU A O 1
ATOM 745 N N . GLU A 1 97 ? -10.443 10.060 33.619 1.00 83.56 97 GLU A N 1
ATOM 746 C CA . GLU A 1 97 ? -10.154 10.365 35.025 1.00 83.56 97 GLU A CA 1
ATOM 747 C C . GLU A 1 97 ? -10.604 9.255 35.985 1.00 83.56 97 GLU A C 1
ATOM 749 O O . GLU A 1 97 ? -9.960 8.993 37.002 1.00 83.56 97 GLU A O 1
ATOM 754 N N . GLN A 1 98 ? -11.681 8.537 35.650 1.00 80.44 98 GLN A N 1
ATOM 755 C CA . GLN A 1 98 ? -12.178 7.428 36.461 1.00 80.44 98 GLN A CA 1
ATOM 756 C C . GLN A 1 98 ? -11.255 6.199 36.398 1.00 80.44 98 GLN A C 1
ATOM 758 O O . GLN A 1 98 ? -11.210 5.416 37.348 1.00 80.44 98 GLN A O 1
ATOM 763 N N . PHE A 1 99 ? -10.490 6.065 35.312 1.00 77.12 99 PHE A N 1
ATOM 764 C CA . PHE A 1 99 ? -9.540 4.978 35.059 1.00 77.12 99 PHE A CA 1
ATOM 765 C C . PHE A 1 99 ? -8.081 5.367 35.336 1.00 77.12 99 PHE A C 1
ATOM 767 O O . PHE A 1 99 ? -7.190 4.533 35.213 1.00 77.12 99 PHE A O 1
ATOM 774 N N . SER A 1 100 ? -7.833 6.614 35.751 1.00 80.19 100 SER A N 1
ATOM 775 C CA . SER A 1 100 ? -6.514 7.102 36.178 1.00 80.19 100 SER A CA 1
ATOM 776 C C . SER A 1 100 ? -6.055 6.459 37.494 1.00 80.19 100 SER A C 1
ATOM 778 O O . SER A 1 100 ? -4.861 6.366 37.790 1.00 80.19 100 SER A O 1
ATOM 780 N N . LYS A 1 101 ? -7.002 5.947 38.294 1.00 80.12 101 LYS A N 1
ATOM 781 C CA . LYS A 1 101 ? -6.660 5.182 39.493 1.00 80.12 101 LYS A CA 1
ATOM 782 C C . LYS A 1 101 ? -5.974 3.877 39.085 1.00 80.12 101 LYS A C 1
ATOM 784 O O . LYS A 1 101 ? -6.539 3.134 38.281 1.00 80.12 101 LYS A O 1
ATOM 789 N N . PRO A 1 102 ? -4.806 3.550 39.666 1.00 78.06 102 PRO A N 1
ATOM 790 C CA . PRO A 1 102 ? -4.198 2.253 39.441 1.00 78.06 102 PRO A CA 1
ATOM 791 C C . PRO A 1 102 ? -5.201 1.166 39.829 1.00 78.06 102 PRO A C 1
ATOM 793 O O . PRO A 1 102 ? -5.882 1.267 40.854 1.00 78.06 102 PRO A O 1
ATOM 796 N N . ASN A 1 103 ? -5.296 0.123 39.005 1.00 79.31 103 ASN A N 1
ATOM 797 C CA . ASN A 1 103 ? -6.005 -1.079 39.412 1.00 79.31 103 ASN A CA 1
ATOM 798 C C . ASN A 1 103 ? -5.429 -1.530 40.764 1.00 79.31 103 ASN A C 1
ATOM 800 O O . ASN A 1 103 ? -4.214 -1.662 40.900 1.00 79.31 103 ASN A O 1
ATOM 804 N N . TYR A 1 104 ? -6.286 -1.843 41.733 1.00 75.12 104 TYR A N 1
ATOM 805 C CA . TYR A 1 104 ? -6.235 -3.211 42.208 1.00 75.12 104 TYR A CA 1
ATOM 806 C C . TYR A 1 104 ? -4.881 -3.804 42.604 1.00 75.12 104 TYR A C 1
ATOM 808 O O . TYR A 1 104 ? -4.479 -4.755 41.932 1.00 75.12 104 TYR A O 1
ATOM 816 N N . SER A 1 105 ? -4.164 -3.339 43.636 1.00 76.12 105 SER A N 1
ATOM 817 C CA . SER A 1 105 ? -2.942 -4.072 44.004 1.00 76.12 105 SER A CA 1
ATOM 818 C C . SER A 1 105 ? -3.303 -5.377 44.728 1.00 76.12 105 SER A C 1
ATOM 820 O O . SER A 1 105 ? -4.163 -5.404 45.612 1.00 76.12 105 SER A O 1
ATOM 822 N N . LEU A 1 106 ? -2.625 -6.486 44.408 1.00 70.19 106 LEU A N 1
ATOM 823 C CA . LEU A 1 106 ? -2.831 -7.759 45.121 1.00 70.19 106 LEU A CA 1
ATOM 824 C C . LEU A 1 106 ? -2.560 -7.622 46.632 1.00 70.19 106 LEU A C 1
ATOM 826 O O . LEU A 1 106 ? -3.201 -8.294 47.437 1.00 70.19 106 LEU A O 1
ATOM 830 N N . LYS A 1 107 ? -1.688 -6.684 47.033 1.00 73.00 107 LYS A N 1
ATOM 831 C CA . LYS A 1 107 ? -1.405 -6.362 48.442 1.00 73.00 107 LYS A CA 1
ATOM 832 C C . LYS A 1 107 ? -2.621 -5.784 49.180 1.00 73.00 107 LYS A C 1
ATOM 834 O O . LYS A 1 107 ? -2.749 -5.983 50.383 1.00 73.00 107 LYS A O 1
ATOM 839 N N . GLU A 1 108 ? -3.521 -5.091 48.484 1.00 69.69 108 GLU A N 1
ATOM 840 C CA . GLU A 1 108 ? -4.745 -4.524 49.071 1.00 69.69 108 GLU A CA 1
ATOM 841 C C . GLU A 1 108 ? -5.831 -5.582 49.287 1.00 69.69 108 GLU A C 1
ATOM 843 O O . GLU A 1 108 ? -6.575 -5.504 50.265 1.00 69.69 108 GLU A O 1
ATOM 848 N N . ARG A 1 109 ? -5.887 -6.602 48.422 1.00 68.19 109 ARG A N 1
ATOM 849 C CA . ARG A 1 109 ? -6.811 -7.739 48.557 1.00 68.19 109 ARG A CA 1
ATOM 850 C C . ARG A 1 109 ? -6.334 -8.755 49.597 1.00 68.19 109 ARG A C 1
ATOM 852 O O . ARG A 1 109 ? -7.158 -9.328 50.301 1.00 68.19 109 ARG A O 1
ATOM 859 N N . CYS A 1 110 ? -5.020 -8.928 49.733 1.00 69.06 110 CYS A N 1
ATOM 860 C CA . CYS A 1 110 ? -4.401 -9.837 50.699 1.00 69.06 110 CYS A CA 1
ATOM 861 C C . CYS A 1 110 ? -4.264 -9.250 52.115 1.00 69.06 110 CYS A C 1
ATOM 863 O O . CYS A 1 110 ? -3.461 -9.749 52.904 1.00 69.06 110 CYS A O 1
ATOM 865 N N . ARG A 1 111 ? -5.027 -8.206 52.481 1.00 55.41 111 ARG A N 1
ATOM 866 C CA . ARG A 1 111 ? -5.053 -7.765 53.882 1.00 55.41 111 ARG A CA 1
ATOM 867 C C . ARG A 1 111 ? -5.638 -8.888 54.748 1.00 55.41 111 ARG A C 1
ATOM 869 O O . ARG A 1 111 ? -6.748 -9.340 54.455 1.00 55.41 111 ARG A O 1
ATOM 876 N N . PRO A 1 112 ? -4.946 -9.329 55.815 1.00 57.94 112 PRO A N 1
ATOM 877 C CA . PRO A 1 112 ? -5.508 -10.306 56.732 1.00 57.94 112 PRO A CA 1
ATOM 878 C C . PRO A 1 112 ? -6.759 -9.686 57.351 1.00 57.94 112 PRO A C 1
ATOM 880 O O . PRO A 1 112 ? -6.699 -8.666 58.036 1.00 57.94 112 PRO A O 1
ATOM 883 N N . ARG A 1 113 ? -7.923 -10.265 57.047 1.00 53.03 113 ARG A N 1
ATOM 884 C CA . ARG A 1 113 ? -9.229 -9.728 57.458 1.00 53.03 113 ARG A CA 1
ATOM 885 C C . ARG A 1 113 ? -9.483 -9.851 58.964 1.00 53.03 113 ARG A C 1
ATOM 887 O O . ARG A 1 113 ? -10.483 -9.343 59.453 1.00 53.03 113 ARG A O 1
ATOM 894 N N . TYR A 1 114 ? -8.561 -10.476 59.689 1.00 48.94 114 TYR A N 1
ATOM 895 C CA . TYR A 1 114 ? -8.563 -10.612 61.133 1.00 48.94 114 TYR A CA 1
ATOM 896 C C . TYR A 1 114 ? -7.114 -10.574 61.615 1.00 48.94 114 TYR A C 1
ATOM 898 O O . TYR A 1 114 ? -6.247 -11.221 61.026 1.00 48.94 114 TYR A O 1
ATOM 906 N N . VAL A 1 115 ? -6.861 -9.820 62.685 1.00 47.19 115 VAL A N 1
ATOM 907 C CA . VAL A 1 115 ? -5.645 -9.943 63.491 1.00 47.19 115 VAL A CA 1
ATOM 908 C C . VAL A 1 115 ? -5.690 -11.322 64.146 1.00 47.19 115 VAL A C 1
ATOM 910 O O . VAL A 1 115 ? -6.137 -11.473 65.275 1.00 47.19 115 VAL A O 1
ATOM 913 N N . TRP A 1 116 ? -5.274 -12.349 63.417 1.00 39.97 116 TRP A N 1
ATOM 914 C CA . TRP A 1 116 ? -4.732 -13.542 64.038 1.00 39.97 116 TRP A CA 1
ATOM 915 C C . TRP A 1 116 ? -3.238 -13.469 63.815 1.00 39.97 116 TRP A C 1
ATOM 917 O O . TRP A 1 116 ? -2.778 -13.324 62.682 1.00 39.97 116 TRP A O 1
ATOM 927 N N . ASN A 1 117 ? -2.513 -13.456 64.932 1.00 39.06 117 ASN A N 1
ATOM 928 C CA . ASN A 1 117 ? -1.064 -13.483 64.992 1.00 39.06 117 ASN A CA 1
ATOM 929 C C . ASN A 1 117 ? -0.514 -14.374 63.878 1.00 39.06 117 ASN A C 1
ATOM 931 O O . ASN A 1 117 ? -0.773 -15.575 63.858 1.00 39.06 117 ASN A O 1
ATOM 935 N N . CYS A 1 118 ? 0.235 -13.768 62.956 1.00 41.41 118 CYS A N 1
ATOM 936 C CA . CYS A 1 118 ? 0.961 -14.486 61.921 1.00 41.41 118 CYS A CA 1
ATOM 937 C C . CYS A 1 118 ? 2.125 -15.230 62.596 1.00 41.41 118 CYS A C 1
ATOM 939 O O . CYS A 1 118 ? 3.264 -14.769 62.647 1.00 41.41 118 CYS A O 1
ATOM 941 N N . HIS A 1 119 ? 1.810 -16.372 63.190 1.00 40.59 119 HIS A N 1
ATOM 942 C CA . HIS A 1 119 ? 2.732 -17.461 63.451 1.00 40.59 119 HIS A CA 1
ATOM 943 C C . HIS A 1 119 ? 2.106 -18.665 62.766 1.00 40.59 119 HIS A C 1
ATOM 945 O O . HIS A 1 119 ? 1.035 -19.098 63.168 1.00 40.59 119 HIS A O 1
ATOM 951 N N . TYR A 1 120 ? 2.779 -19.159 61.728 1.00 47.19 120 TYR A N 1
ATOM 952 C CA . TYR A 1 120 ? 2.329 -20.210 60.813 1.00 47.19 120 TYR A CA 1
ATOM 953 C C . TYR A 1 120 ? 1.226 -19.798 59.831 1.00 47.19 120 TYR A C 1
ATOM 955 O O . TYR A 1 120 ? 0.047 -19.830 60.143 1.00 47.19 120 TYR A O 1
ATOM 963 N N . ILE A 1 121 ? 1.627 -19.478 58.601 1.00 38.19 121 ILE A N 1
ATOM 964 C CA . ILE A 1 121 ? 1.345 -20.302 57.414 1.00 38.19 121 ILE A CA 1
ATOM 965 C C . ILE A 1 121 ? 2.286 -19.788 56.320 1.00 38.19 121 ILE A C 1
ATOM 967 O O . ILE A 1 121 ? 2.079 -18.765 55.672 1.00 38.19 121 ILE A O 1
ATOM 971 N N . SER A 1 122 ? 3.404 -20.496 56.203 1.00 45.44 122 SER A N 1
ATOM 972 C CA . SER A 1 122 ? 4.121 -20.637 54.946 1.00 45.44 122 SER A CA 1
ATOM 973 C C . SER A 1 122 ? 3.274 -21.546 54.052 1.00 45.44 122 SER A C 1
ATOM 975 O O . SER A 1 122 ? 2.677 -22.491 54.564 1.00 45.44 122 SER A O 1
ATOM 977 N N . GLN A 1 123 ? 3.299 -21.298 52.743 1.00 46.91 123 GLN A N 1
ATOM 978 C CA . GLN A 1 123 ? 2.747 -22.147 51.676 1.00 46.91 123 GLN A CA 1
ATOM 979 C C . GLN A 1 123 ? 1.251 -21.954 51.388 1.00 46.91 123 GLN A C 1
ATOM 981 O O . GLN A 1 123 ? 0.396 -22.693 51.861 1.00 46.91 123 GLN A O 1
ATOM 986 N N . HIS A 1 124 ? 0.943 -20.934 50.586 1.00 40.53 124 HIS A N 1
ATOM 987 C CA . HIS A 1 124 ? 0.333 -21.083 49.254 1.00 40.53 124 HIS A CA 1
ATOM 988 C C . HIS A 1 124 ? -0.210 -19.726 48.782 1.00 40.53 124 HIS A C 1
ATOM 990 O O . HIS A 1 124 ? -1.381 -19.397 48.961 1.00 40.53 124 HIS A O 1
ATOM 996 N N . CYS A 1 125 ? 0.692 -18.959 48.173 1.00 35.22 125 CYS A N 1
ATOM 997 C CA . CYS A 1 125 ? 0.442 -18.048 47.061 1.00 35.22 125 CYS A CA 1
ATOM 998 C C . CYS A 1 125 ? 1.544 -18.315 46.036 1.00 35.22 125 CYS A C 1
ATOM 1000 O O . CYS A 1 125 ? 2.689 -18.557 46.490 1.00 35.22 125 CYS A O 1
#

InterPro domains:
  IPR044444 Large ribosomal subunit protein mL44, dsRNA binding domain, metazoa [PF22892] (21-110)

Sequence (125 aa):
MVVSDSLHESGVRERLNLTFLSEIEPRLLRSSGPVSAQPVYVVGIYKDKTELVGQSAGETLEIAVDMAAREALLRLWGITADRVFFFGKKAEEAPLEQFSKPNYSLKERCRPRYVWNCHYISQHC